Protein AF-A0A958W4A4-F1 (afdb_monomer_lite)

Foldseek 3Di:
DPPDDDAEAEDACVPHDPVVQVVVQVVCCVVVVHHYDHCVVPNCVVCVVVVVVVVVVVVD

Structure (mmCIF, N/CA/C/O backbone):
data_AF-A0A958W4A4-F1
#
_entry.id   AF-A0A958W4A4-F1
#
loop_
_atom_site.group_PDB
_atom_site.id
_atom_site.type_symbol
_atom_site.label_atom_id
_atom_site.label_alt_id
_atom_site.label_comp_id
_atom_site.label_asym_id
_atom_site.label_entity_id
_atom_site.label_seq_id
_atom_site.pdbx_PDB_ins_code
_atom_site.Cartn_x
_atom_site.Cartn_y
_atom_site.Cartn_z
_atom_site.occupancy
_atom_site.B_iso_or_equiv
_atom_site.auth_seq_id
_atom_site.auth_comp_id
_atom_site.auth_asym_id
_atom_site.auth_atom_id
_atom_site.pdbx_PDB_model_num
ATOM 1 N N . MET A 1 1 ? -13.195 -12.904 -1.518 1.00 57.66 1 MET A N 1
ATOM 2 C CA . MET A 1 1 ? -12.284 -12.424 -0.453 1.00 57.66 1 MET A CA 1
ATOM 3 C C . MET A 1 1 ? -12.550 -13.222 0.815 1.00 57.66 1 MET A C 1
ATOM 5 O O . MET A 1 1 ? -13.705 -13.537 1.067 1.00 57.66 1 MET A O 1
ATOM 9 N N . TYR A 1 2 ? -11.509 -13.582 1.572 1.00 65.31 2 TYR A N 1
ATOM 10 C CA . TYR A 1 2 ? -11.547 -14.496 2.731 1.00 65.31 2 TYR A CA 1
ATOM 11 C C . TYR A 1 2 ? -12.202 -13.901 4.003 1.00 65.31 2 TYR A C 1
ATOM 13 O O . TYR A 1 2 ? -11.759 -14.166 5.113 1.00 65.31 2 TYR A O 1
ATOM 21 N N . GLY A 1 3 ? -13.231 -13.060 3.860 1.00 78.69 3 GLY A N 1
ATOM 22 C CA . GLY A 1 3 ? -13.948 -12.420 4.974 1.00 78.69 3 GLY A CA 1
ATOM 23 C C . GLY A 1 3 ? -13.206 -11.276 5.678 1.00 78.69 3 GLY A C 1
ATOM 24 O O . GLY A 1 3 ? -13.834 -10.535 6.425 1.00 78.69 3 GLY A O 1
ATOM 25 N N . ALA A 1 4 ? -11.909 -11.095 5.421 1.00 82.06 4 ALA A N 1
ATOM 26 C CA . ALA A 1 4 ? -11.131 -9.964 5.915 1.00 82.06 4 ALA A CA 1
ATOM 27 C C . ALA A 1 4 ? -11.155 -8.789 4.926 1.00 82.06 4 ALA A C 1
ATOM 29 O O . ALA A 1 4 ? -11.022 -8.980 3.712 1.00 82.06 4 ALA A O 1
ATOM 30 N N . GLU A 1 5 ? -11.293 -7.577 5.461 1.00 86.19 5 GLU A N 1
ATOM 31 C CA . GLU A 1 5 ? -11.149 -6.334 4.709 1.00 86.19 5 GLU A CA 1
ATOM 32 C C . GLU A 1 5 ? -9.691 -6.150 4.271 1.00 86.19 5 GLU A C 1
ATOM 34 O O . GLU A 1 5 ? -8.757 -6.316 5.058 1.00 86.19 5 GLU A O 1
ATOM 39 N N . THR A 1 6 ? -9.488 -5.840 2.990 1.00 90.19 6 THR A N 1
ATOM 40 C CA . THR A 1 6 ? -8.150 -5.583 2.443 1.00 90.19 6 THR A CA 1
ATOM 41 C C . THR A 1 6 ? -7.835 -4.100 2.577 1.00 90.19 6 THR A C 1
ATOM 43 O O . THR A 1 6 ? -8.572 -3.273 2.056 1.00 90.19 6 THR A O 1
ATOM 46 N N . VAL A 1 7 ? -6.736 -3.777 3.259 1.00 91.06 7 VAL A N 1
ATOM 47 C CA . VAL A 1 7 ? -6.397 -2.391 3.635 1.00 91.06 7 VAL A CA 1
ATOM 48 C C . VAL A 1 7 ? -5.386 -1.721 2.705 1.00 91.06 7 VAL A C 1
ATOM 50 O O . VAL A 1 7 ? -5.376 -0.500 2.606 1.00 91.06 7 VAL A O 1
ATOM 53 N N . ALA A 1 8 ? -4.522 -2.501 2.050 1.00 93.56 8 ALA A N 1
ATOM 54 C CA . ALA A 1 8 ? -3.503 -2.022 1.119 1.00 93.56 8 ALA A CA 1
ATOM 55 C C . ALA A 1 8 ? -2.935 -3.186 0.293 1.00 93.56 8 ALA A C 1
ATOM 57 O O . ALA A 1 8 ? -3.015 -4.348 0.705 1.00 93.56 8 ALA A O 1
ATOM 58 N N . LEU A 1 9 ? -2.314 -2.857 -0.838 1.00 93.44 9 LEU A N 1
ATOM 59 C CA . LEU A 1 9 ? -1.504 -3.762 -1.647 1.00 93.44 9 LEU A CA 1
ATOM 60 C C . LEU A 1 9 ? -0.034 -3.336 -1.571 1.00 93.44 9 LEU A C 1
ATOM 62 O O . LEU A 1 9 ? 0.304 -2.178 -1.804 1.00 93.44 9 LEU A O 1
ATOM 66 N N . THR A 1 10 ? 0.857 -4.278 -1.280 1.00 93.81 10 THR A N 1
ATOM 67 C CA . THR A 1 10 ? 2.301 -4.060 -1.403 1.00 93.81 10 THR A CA 1
ATOM 68 C C . THR A 1 10 ? 2.811 -4.759 -2.655 1.00 93.81 10 THR A C 1
ATOM 70 O O . THR A 1 10 ? 2.481 -5.918 -2.916 1.00 93.81 10 THR A O 1
ATOM 73 N N . ILE A 1 11 ? 3.600 -4.048 -3.456 1.00 93.00 11 ILE A N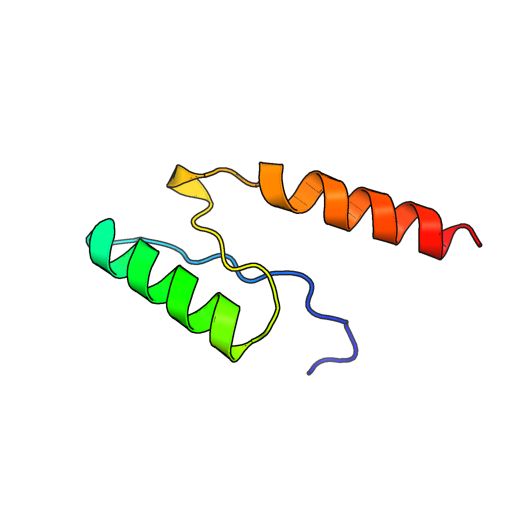 1
ATOM 74 C CA . ILE A 1 11 ? 4.116 -4.560 -4.726 1.00 93.00 11 ILE A CA 1
ATOM 75 C C . ILE A 1 11 ? 5.603 -4.836 -4.564 1.00 93.00 11 ILE A C 1
ATOM 77 O O . ILE A 1 11 ? 6.398 -3.929 -4.335 1.00 93.00 11 ILE A O 1
ATOM 81 N N . ASN A 1 12 ? 5.987 -6.104 -4.682 1.00 89.25 12 ASN A N 1
ATOM 82 C CA . ASN A 1 12 ? 7.395 -6.471 -4.719 1.00 89.25 12 ASN A CA 1
ATOM 83 C C . ASN A 1 12 ? 7.975 -6.106 -6.091 1.00 89.25 12 ASN A C 1
ATOM 85 O O . ASN A 1 12 ? 7.543 -6.641 -7.110 1.00 89.25 12 ASN A O 1
ATOM 89 N N . THR A 1 13 ? 8.964 -5.219 -6.097 1.00 88.31 13 THR A N 1
ATOM 90 C CA . THR A 1 13 ? 9.587 -4.659 -7.301 1.00 88.31 13 THR A CA 1
ATOM 91 C C . THR A 1 13 ? 10.708 -5.528 -7.871 1.00 88.31 13 THR A C 1
ATOM 93 O O . THR A 1 13 ? 11.437 -5.098 -8.764 1.00 88.31 13 THR A O 1
ATOM 96 N N . ALA A 1 14 ? 10.879 -6.766 -7.390 1.00 83.19 14 ALA A N 1
ATOM 97 C CA . ALA A 1 14 ? 11.947 -7.653 -7.838 1.00 83.19 14 ALA A CA 1
ATOM 98 C C . ALA A 1 14 ? 11.983 -7.793 -9.373 1.00 83.19 14 ALA A C 1
ATOM 100 O O . ALA A 1 14 ? 11.085 -8.372 -9.983 1.00 83.19 14 ALA A O 1
ATOM 101 N N . LYS A 1 15 ? 13.088 -7.327 -9.974 1.00 85.19 15 LYS A N 1
ATOM 102 C CA . LYS A 1 15 ? 13.359 -7.294 -11.428 1.00 85.19 15 LYS A CA 1
ATOM 103 C C . LYS A 1 15 ? 12.505 -6.312 -12.243 1.00 85.19 15 LYS A C 1
ATOM 105 O O . LYS A 1 15 ? 12.563 -6.367 -13.468 1.00 85.19 15 LYS A O 1
ATOM 110 N N . MET A 1 16 ? 11.741 -5.435 -11.601 1.00 87.75 16 MET A N 1
ATOM 111 C CA . MET A 1 16 ? 11.050 -4.341 -12.280 1.00 87.75 16 MET A CA 1
ATOM 112 C C . MET A 1 16 ? 11.978 -3.135 -12.415 1.00 87.75 16 MET A C 1
ATOM 114 O O . MET A 1 16 ? 12.822 -2.888 -11.552 1.00 87.75 16 MET A O 1
ATOM 118 N N . ASP A 1 17 ? 11.795 -2.363 -13.484 1.00 92.94 17 ASP A N 1
ATOM 119 C CA . ASP A 1 17 ? 12.275 -0.986 -13.495 1.00 92.94 17 ASP A CA 1
ATOM 120 C C . ASP A 1 17 ? 11.449 -0.157 -12.498 1.00 92.94 17 ASP A C 1
ATOM 122 O O . ASP A 1 17 ? 10.248 -0.391 -12.324 1.00 92.94 17 ASP A O 1
ATOM 126 N N . GLN A 1 18 ? 12.076 0.815 -11.831 1.00 90.75 18 GLN A N 1
ATOM 127 C CA . GLN A 1 18 ? 11.381 1.636 -10.837 1.00 90.75 18 GLN A CA 1
ATOM 128 C C . GLN A 1 18 ? 10.194 2.391 -11.435 1.00 90.75 18 GLN A C 1
ATOM 130 O O . GLN A 1 18 ? 9.168 2.537 -10.770 1.00 90.75 18 GLN A O 1
ATOM 135 N N . LYS A 1 19 ? 10.309 2.865 -12.679 1.00 93.81 19 LYS A N 1
ATOM 136 C CA . LYS A 1 19 ? 9.221 3.577 -13.343 1.00 93.81 19 LYS A CA 1
ATOM 137 C C . LYS A 1 19 ? 8.035 2.646 -13.580 1.00 93.81 19 LYS A C 1
ATOM 139 O O . LYS A 1 19 ? 6.910 3.008 -13.248 1.00 93.81 19 LYS A O 1
ATOM 144 N N . ASP A 1 20 ? 8.290 1.441 -14.075 1.00 94.06 20 ASP A N 1
ATOM 145 C CA . ASP A 1 20 ? 7.238 0.454 -14.325 1.00 94.06 20 ASP A CA 1
ATOM 146 C C . ASP A 1 20 ? 6.555 0.030 -13.019 1.00 94.06 20 ASP A C 1
ATOM 148 O O . ASP A 1 20 ? 5.334 -0.101 -12.969 1.00 94.06 20 ASP A O 1
ATOM 152 N N . ALA A 1 21 ? 7.318 -0.118 -11.931 1.00 94.75 21 ALA A N 1
ATOM 153 C CA . ALA A 1 21 ? 6.768 -0.401 -10.606 1.00 94.75 21 ALA A CA 1
ATOM 154 C C . ALA A 1 21 ? 5.854 0.724 -10.094 1.00 94.75 21 ALA A C 1
ATOM 156 O O . ALA A 1 21 ? 4.786 0.452 -9.542 1.00 94.75 21 ALA A O 1
ATOM 157 N N . ARG A 1 22 ? 6.242 1.987 -10.303 1.00 94.69 22 ARG A N 1
ATOM 158 C CA . ARG A 1 22 ? 5.443 3.164 -9.923 1.00 94.69 22 ARG A CA 1
ATOM 159 C C . ARG A 1 22 ? 4.169 3.297 -10.740 1.00 94.69 22 ARG A C 1
ATOM 161 O O . ARG A 1 22 ? 3.109 3.565 -10.172 1.00 94.69 22 ARG A O 1
ATOM 168 N N . ASP A 1 23 ? 4.273 3.098 -12.048 1.00 95.88 23 ASP A N 1
ATOM 169 C CA . ASP A 1 23 ? 3.128 3.140 -12.953 1.00 95.88 23 ASP A CA 1
ATOM 170 C C . ASP A 1 23 ? 2.138 2.022 -12.592 1.00 95.88 23 ASP A C 1
ATOM 172 O O . ASP A 1 23 ? 0.937 2.268 -12.479 1.00 95.88 23 ASP A O 1
ATOM 176 N N . TYR A 1 24 ? 2.651 0.822 -12.298 1.00 95.12 24 TYR A N 1
ATOM 177 C CA . TYR A 1 24 ? 1.850 -0.314 -11.846 1.00 95.12 24 TYR A CA 1
ATOM 178 C C . TYR A 1 24 ? 1.145 -0.034 -10.512 1.00 95.12 24 TYR A C 1
ATOM 180 O O . TYR A 1 24 ? -0.061 -0.250 -10.398 1.00 95.12 24 TYR A O 1
ATOM 188 N N . ALA A 1 25 ? 1.857 0.500 -9.515 1.00 95.06 25 ALA A N 1
ATOM 189 C CA . ALA A 1 25 ? 1.264 0.879 -8.232 1.00 95.06 25 ALA A CA 1
ATOM 190 C C . ALA A 1 25 ? 0.156 1.927 -8.396 1.00 95.06 25 ALA A C 1
ATOM 192 O O . ALA A 1 25 ? -0.944 1.750 -7.880 1.00 95.06 25 ALA A O 1
ATOM 193 N N . THR A 1 26 ? 0.412 2.967 -9.191 1.00 95.88 26 THR A N 1
ATOM 194 C CA . THR A 1 26 ? -0.553 4.044 -9.454 1.00 95.88 26 THR A CA 1
ATOM 195 C C . THR A 1 26 ? -1.811 3.523 -10.147 1.00 95.88 26 THR A C 1
ATOM 197 O O . THR A 1 26 ? -2.928 3.913 -9.801 1.00 95.88 26 THR A O 1
ATOM 200 N N . GLN A 1 27 ? -1.644 2.631 -11.126 1.00 97.44 27 GLN A N 1
ATOM 201 C CA . GLN A 1 27 ? -2.767 2.017 -11.822 1.00 97.44 27 GLN A CA 1
ATOM 202 C C . GLN A 1 27 ? -3.625 1.182 -10.864 1.00 97.44 27 GLN A C 1
ATOM 204 O O . GLN A 1 27 ? -4.839 1.368 -10.810 1.00 97.44 27 GLN A O 1
ATOM 209 N N . TYR A 1 28 ? -3.005 0.306 -10.073 1.00 95.94 28 TYR A N 1
ATOM 210 C CA . TYR A 1 28 ? -3.737 -0.559 -9.148 1.00 95.94 28 TYR A CA 1
ATOM 211 C C . TYR A 1 28 ? -4.385 0.208 -7.997 1.00 95.94 28 TYR A C 1
ATOM 213 O O . TYR A 1 28 ? -5.480 -0.157 -7.574 1.00 95.94 28 TYR A O 1
ATOM 221 N N . GLU A 1 29 ? -3.773 1.295 -7.528 1.00 95.94 29 GLU A N 1
ATOM 222 C CA . GLU A 1 29 ? -4.387 2.160 -6.520 1.00 95.94 29 GLU A CA 1
ATOM 223 C C . GLU A 1 29 ? -5.693 2.767 -7.036 1.00 95.94 29 GLU A C 1
ATOM 225 O O . GLU A 1 29 ? -6.711 2.752 -6.343 1.00 95.94 29 GLU A O 1
ATOM 230 N N . LYS A 1 30 ? -5.696 3.224 -8.294 1.00 97.12 30 LYS A N 1
ATOM 231 C CA . LYS A 1 30 ? -6.897 3.734 -8.958 1.00 97.12 30 LYS A CA 1
ATOM 232 C C . LYS A 1 30 ? -7.957 2.648 -9.150 1.00 97.12 30 LYS A C 1
ATOM 234 O O . LYS A 1 30 ? -9.137 2.914 -8.926 1.00 97.12 30 LYS A O 1
ATOM 239 N N . ASP A 1 31 ? -7.549 1.458 -9.580 1.00 97.31 31 ASP A N 1
ATOM 240 C CA . ASP A 1 31 ? -8.472 0.377 -9.933 1.00 97.31 31 ASP A CA 1
ATOM 241 C C . ASP A 1 31 ? -9.090 -0.292 -8.694 1.00 97.31 31 ASP A C 1
ATOM 243 O O . ASP A 1 31 ? -10.253 -0.698 -8.721 1.00 97.31 31 ASP A O 1
ATOM 247 N N . LEU A 1 32 ? -8.330 -0.400 -7.600 1.00 94.50 32 LEU A N 1
ATOM 248 C CA . LEU A 1 32 ? -8.764 -1.066 -6.370 1.00 94.50 32 LEU A CA 1
ATOM 249 C C . LEU A 1 32 ? -9.320 -0.102 -5.316 1.00 94.50 32 LEU A C 1
ATOM 251 O O . LEU A 1 32 ? -10.023 -0.546 -4.408 1.00 94.50 32 LEU A O 1
ATOM 255 N N . GLY A 1 33 ? -8.995 1.191 -5.397 1.00 94.12 33 GLY A N 1
ATOM 256 C CA . GLY A 1 33 ? -9.395 2.186 -4.399 1.00 94.12 33 GLY A CA 1
ATOM 257 C C . GLY A 1 33 ? -8.747 1.986 -3.024 1.00 94.12 33 GLY A C 1
ATOM 258 O O . GLY A 1 33 ? -9.216 2.558 -2.041 1.00 94.12 33 GLY A O 1
ATOM 259 N N . ILE A 1 34 ? -7.689 1.174 -2.947 1.00 93.06 34 ILE A N 1
ATOM 260 C CA . ILE A 1 34 ? -6.868 0.971 -1.751 1.00 93.06 34 ILE A CA 1
ATOM 261 C C . ILE A 1 34 ? -5.419 1.361 -2.058 1.00 93.06 34 ILE A C 1
ATOM 263 O O . ILE A 1 34 ? -4.978 1.183 -3.196 1.00 93.06 34 ILE A O 1
ATOM 267 N N . PRO A 1 35 ? -4.658 1.843 -1.062 1.00 94.31 35 PRO A N 1
ATOM 268 C CA . PRO A 1 35 ? -3.266 2.227 -1.258 1.00 94.31 35 PRO A CA 1
ATOM 269 C C . PRO A 1 35 ? -2.436 1.095 -1.858 1.00 94.31 35 PRO A C 1
ATOM 271 O O . PRO A 1 35 ? -2.488 -0.041 -1.369 1.00 94.31 35 PRO A O 1
ATOM 274 N N . CYS A 1 36 ? -1.645 1.416 -2.880 1.00 95.25 36 CYS A N 1
ATOM 275 C CA . CYS A 1 36 ? -0.695 0.486 -3.483 1.00 95.25 36 CYS A CA 1
ATOM 276 C C . CYS A 1 36 ? 0.721 1.051 -3.346 1.00 95.25 36 CYS A C 1
ATOM 278 O O . CYS A 1 36 ? 1.043 2.077 -3.935 1.00 95.25 36 CYS A O 1
ATOM 280 N N . ILE A 1 37 ? 1.576 0.389 -2.563 1.00 94.12 37 ILE A N 1
ATOM 281 C CA . ILE A 1 37 ? 2.898 0.924 -2.193 1.00 94.12 37 ILE A CA 1
ATOM 282 C C . ILE A 1 37 ? 4.046 0.012 -2.623 1.00 94.12 37 ILE A C 1
ATOM 284 O O . ILE A 1 37 ? 3.878 -1.210 -2.729 1.00 94.12 37 ILE A O 1
ATOM 288 N N . LEU A 1 38 ? 5.226 0.607 -2.819 1.00 94.44 38 LEU A N 1
ATOM 289 C CA . LEU A 1 38 ? 6.474 -0.105 -3.080 1.00 94.44 38 LEU A CA 1
ATOM 290 C C . LEU A 1 38 ? 7.279 -0.173 -1.767 1.00 94.44 38 LEU A C 1
ATOM 292 O O . LEU A 1 38 ? 7.944 0.794 -1.402 1.00 94.44 38 LEU A O 1
ATOM 296 N N . PRO A 1 39 ? 7.197 -1.269 -0.991 1.00 92.38 39 PRO A N 1
ATOM 297 C CA . PRO A 1 39 ? 7.668 -1.282 0.393 1.00 92.38 39 PRO A CA 1
ATOM 298 C C . PRO A 1 39 ? 9.191 -1.180 0.541 1.00 92.38 39 PRO A C 1
ATOM 300 O O . PRO A 1 39 ? 9.664 -0.835 1.620 1.00 92.38 39 PRO A O 1
ATOM 303 N N . LEU A 1 40 ? 9.968 -1.502 -0.499 1.00 90.06 40 LEU A N 1
ATOM 304 C CA . LEU A 1 40 ? 11.429 -1.385 -0.452 1.00 90.06 40 LEU A CA 1
ATOM 305 C C . LEU A 1 40 ? 11.892 0.055 -0.714 1.00 90.06 40 LEU A C 1
ATOM 307 O O . LEU A 1 40 ? 12.953 0.453 -0.242 1.00 90.06 40 LEU A O 1
ATOM 311 N N . GLU A 1 41 ? 11.098 0.823 -1.453 1.00 89.88 41 GLU A N 1
ATOM 312 C CA . GLU A 1 41 ? 11.394 2.178 -1.903 1.00 89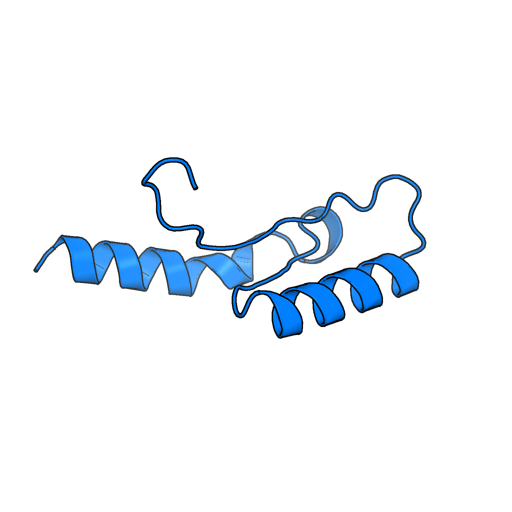.88 41 GLU A CA 1
ATOM 313 C C . GLU A 1 41 ? 10.742 3.240 -1.007 1.00 89.88 41 GLU A C 1
ATOM 315 O O . GLU A 1 41 ? 11.379 4.241 -0.685 1.00 89.88 41 GLU A O 1
ATOM 320 N N . ASP A 1 42 ? 9.488 3.021 -0.602 1.00 86.75 42 ASP A N 1
ATOM 321 C CA . ASP A 1 42 ? 8.675 3.958 0.189 1.00 86.75 42 ASP A CA 1
ATOM 322 C C . ASP A 1 42 ? 8.625 3.625 1.676 1.00 86.75 42 ASP A C 1
ATOM 324 O O . ASP A 1 42 ? 8.130 4.428 2.468 1.00 86.75 42 ASP A O 1
ATOM 328 N N . GLY A 1 43 ? 9.056 2.416 2.041 1.00 90.00 43 GLY A N 1
ATOM 329 C CA . GLY A 1 43 ? 8.731 1.839 3.336 1.00 90.00 43 GLY A CA 1
ATOM 330 C C . GLY A 1 43 ? 7.230 1.564 3.481 1.00 90.00 43 GLY A C 1
ATOM 331 O O . GLY A 1 43 ? 6.519 1.289 2.514 1.00 90.00 43 GLY A O 1
ATOM 332 N N . VAL A 1 44 ? 6.737 1.587 4.718 1.00 91.12 44 VAL A N 1
ATOM 333 C CA . VAL A 1 44 ? 5.328 1.294 5.068 1.00 91.12 44 VAL A CA 1
ATOM 334 C C . VAL A 1 44 ? 4.670 2.424 5.863 1.00 91.12 44 VAL A C 1
ATOM 336 O O . VAL A 1 44 ? 3.545 2.298 6.347 1.00 91.12 44 VAL A O 1
ATOM 339 N N . GLU A 1 45 ? 5.355 3.556 5.979 1.00 91.69 45 GLU A N 1
ATOM 340 C CA . GLU A 1 45 ? 4.936 4.769 6.668 1.00 91.69 45 GLU A CA 1
ATOM 341 C C . GLU A 1 45 ? 3.560 5.284 6.209 1.00 91.69 45 GLU A C 1
ATOM 343 O O . GLU A 1 45 ? 2.766 5.655 7.083 1.00 91.69 45 GLU A O 1
ATOM 348 N N . PRO A 1 46 ? 3.197 5.247 4.906 1.00 88.44 46 PRO A N 1
ATOM 349 C CA . PRO A 1 46 ? 1.867 5.662 4.454 1.00 88.44 46 PRO A CA 1
ATOM 350 C C . PRO A 1 46 ? 0.712 4.860 5.073 1.00 88.44 46 PRO A C 1
ATOM 352 O O . PRO A 1 46 ? -0.416 5.350 5.123 1.00 88.44 46 PRO A O 1
ATOM 355 N N . LEU A 1 47 ? 0.973 3.651 5.589 1.00 91.69 47 LEU A N 1
ATOM 356 C CA . LEU A 1 47 ? -0.048 2.799 6.207 1.00 91.69 47 LEU A CA 1
ATOM 357 C C . LEU A 1 47 ? -0.320 3.146 7.678 1.00 91.69 47 LEU A C 1
ATOM 359 O O . LEU A 1 47 ? -1.380 2.814 8.207 1.00 91.69 47 LEU A O 1
ATOM 363 N N . ILE A 1 48 ? 0.602 3.843 8.351 1.00 93.06 48 ILE A N 1
ATOM 364 C CA . ILE A 1 48 ? 0.466 4.228 9.765 1.00 93.06 48 ILE A CA 1
ATOM 365 C C . ILE A 1 48 ? -0.859 4.960 10.061 1.00 93.06 48 ILE A C 1
ATOM 367 O O . ILE A 1 48 ? -1.546 4.555 11.004 1.00 93.06 48 ILE A O 1
ATOM 371 N N . PRO A 1 49 ? -1.255 6.025 9.329 1.00 92.62 49 PRO A N 1
ATOM 372 C CA . PRO A 1 49 ? -2.515 6.719 9.608 1.00 92.62 49 PRO A CA 1
ATOM 373 C C . PRO A 1 49 ? -3.750 5.824 9.420 1.00 92.62 49 PRO A C 1
ATOM 375 O O . PRO A 1 49 ? -4.714 5.966 10.171 1.00 92.62 49 PRO A O 1
ATOM 378 N N . ILE A 1 50 ? -3.705 4.871 8.483 1.00 91.62 50 ILE A N 1
ATOM 379 C CA . ILE A 1 50 ? -4.798 3.923 8.220 1.00 91.62 50 ILE A CA 1
ATOM 380 C C . ILE A 1 50 ? -4.979 3.001 9.425 1.00 91.62 50 ILE A C 1
ATOM 382 O O . ILE A 1 50 ? -6.074 2.908 9.978 1.00 91.62 50 ILE A O 1
ATOM 386 N N . PHE A 1 51 ? -3.890 2.397 9.907 1.00 92.19 51 PHE A N 1
ATOM 387 C CA . PHE A 1 51 ? -3.948 1.522 11.077 1.00 92.19 51 PHE A CA 1
ATOM 388 C C . PHE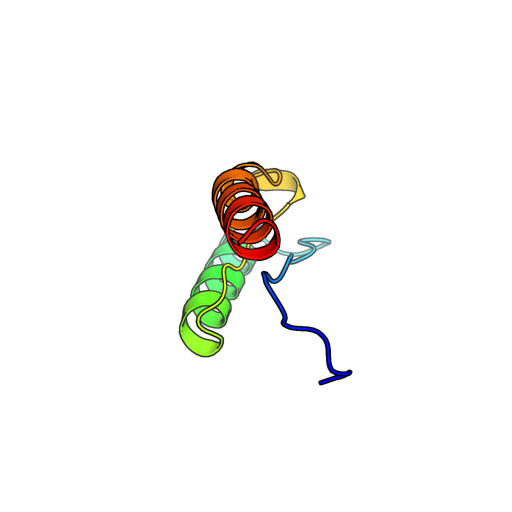 A 1 51 ? -4.365 2.263 12.350 1.00 92.19 51 PHE A C 1
ATOM 390 O O . PHE A 1 51 ? -5.132 1.719 13.142 1.00 92.19 51 PHE A O 1
ATOM 397 N N . LYS A 1 52 ? -3.922 3.515 12.545 1.00 94.50 52 LYS A N 1
ATOM 398 C CA . LYS A 1 52 ? -4.382 4.344 13.673 1.00 94.50 52 LYS A CA 1
ATOM 399 C C . LYS A 1 52 ? -5.899 4.522 13.655 1.00 94.50 52 LYS A C 1
ATOM 401 O O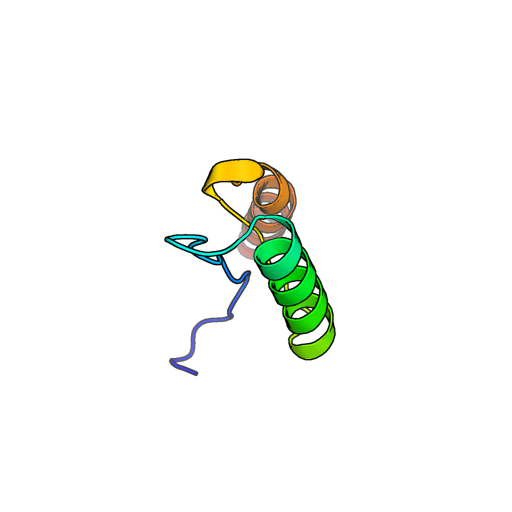 . LYS A 1 52 ? -6.538 4.273 14.674 1.00 94.50 52 LYS A O 1
ATOM 406 N N . LYS A 1 53 ? -6.465 4.877 12.498 1.00 92.50 53 LYS A N 1
ATOM 407 C CA . LYS A 1 53 ? -7.913 5.036 12.325 1.00 92.50 53 LYS A CA 1
ATOM 408 C C . LYS A 1 53 ? -8.668 3.737 12.632 1.00 92.50 53 LYS A C 1
ATOM 410 O O . LYS A 1 53 ? -9.620 3.763 13.403 1.00 92.50 53 LYS A O 1
ATOM 415 N N . MET A 1 54 ? -8.204 2.600 12.112 1.00 91.50 54 MET A N 1
ATOM 416 C CA . MET A 1 54 ? -8.833 1.298 12.379 1.00 91.50 54 MET A CA 1
ATOM 417 C C . MET A 1 54 ? -8.814 0.934 13.870 1.00 91.50 54 MET A C 1
ATOM 419 O O . MET A 1 54 ? -9.799 0.431 14.404 1.00 91.50 54 MET A O 1
ATOM 423 N N . ILE A 1 55 ? -7.703 1.206 14.564 1.00 93.75 55 ILE A N 1
ATOM 424 C CA . ILE A 1 55 ? -7.588 0.973 16.011 1.00 93.75 55 ILE A CA 1
ATOM 425 C C . ILE A 1 55 ? -8.558 1.869 16.793 1.00 93.75 55 ILE A C 1
ATOM 427 O O . ILE A 1 55 ? -9.103 1.438 17.807 1.00 93.75 55 ILE A O 1
ATOM 431 N N . GLU A 1 56 ? -8.762 3.114 16.364 1.00 95.69 56 GLU A N 1
ATOM 432 C CA . GLU A 1 56 ? -9.733 4.025 16.982 1.00 95.69 56 GLU A CA 1
ATOM 433 C C . GLU A 1 56 ? -11.179 3.574 16.752 1.00 95.69 56 GLU A C 1
ATOM 435 O O . GLU A 1 56 ? -11.990 3.644 17.674 1.00 95.69 56 GLU A O 1
ATOM 440 N N . GLU A 1 57 ? -11.500 3.084 15.554 1.00 91.56 57 GLU A N 1
ATOM 441 C CA . GLU A 1 57 ? -12.825 2.555 15.212 1.00 91.56 57 GLU A CA 1
ATOM 442 C C . GLU A 1 57 ? -13.140 1.261 15.969 1.00 91.56 57 GLU A C 1
ATOM 444 O O . GLU A 1 57 ? -14.246 1.116 16.473 1.00 91.56 57 GLU A O 1
ATOM 449 N N . ALA A 1 58 ? -12.160 0.371 16.146 1.00 89.19 58 ALA A N 1
ATOM 450 C CA . ALA A 1 58 ? -12.328 -0.874 16.900 1.00 89.19 58 ALA A CA 1
ATOM 451 C C . ALA A 1 58 ? -12.519 -0.678 18.419 1.00 89.19 58 ALA A C 1
ATOM 453 O O . ALA A 1 58 ? -12.897 -1.618 19.116 1.00 89.19 58 ALA A O 1
ATOM 454 N N . LYS A 1 59 ? -12.211 0.512 18.954 1.00 84.19 59 LYS A N 1
ATOM 455 C CA . LYS A 1 59 ? -12.405 0.859 20.375 1.00 84.19 59 LYS A CA 1
ATOM 456 C C . LYS A 1 59 ? -13.789 1.441 20.680 1.00 84.19 59 LYS A C 1
ATOM 458 O O . LYS A 1 59 ? -14.084 1.646 21.859 1.00 84.19 59 LYS A O 1
ATOM 463 N N . LYS A 1 60 ? -14.574 1.778 19.656 1.00 59.94 60 LYS A N 1
ATOM 464 C CA . LYS A 1 60 ? -15.953 2.268 19.792 1.00 59.94 60 LYS A CA 1
ATOM 465 C C . LYS A 1 60 ? -16.928 1.101 19.849 1.00 59.94 60 LYS A C 1
ATOM 467 O O . LYS A 1 60 ? -17.927 1.255 20.581 1.00 59.94 60 LYS A O 1
#

Secondary structure (DSSP, 8-state):
--SSPP--EE---TT--HHHHHHHHHHHHHHHSS-EE-TTTT-SGGGHHHHHHHHHHTT-

Sequence (60 aa):
MYGAETVALTINTAKMDQKDARDYATQYEKDLGIPCILPLEDGVEPLIPIFKKMIEEAKK

pLDDT: mean 90.32, std 7.76, range [57.66, 97.44]

Rad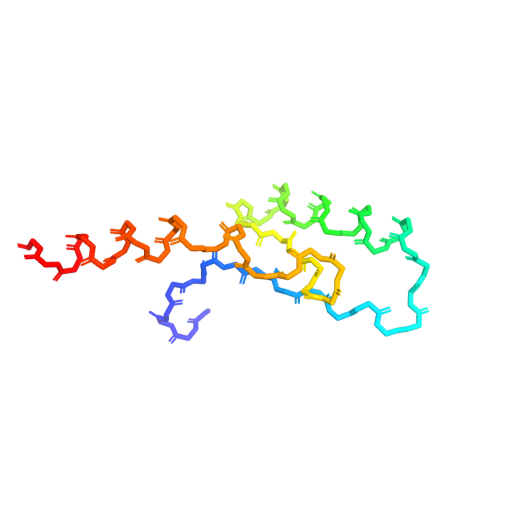ius of gyration: 13.28 Å; chains: 1; bounding 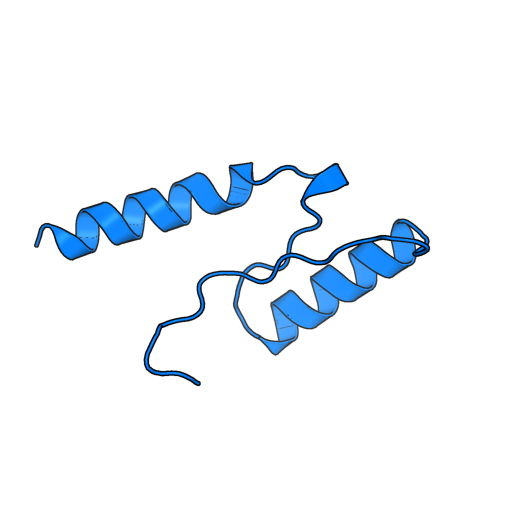box: 29×21×35 Å